Protein AF-A0A0K1JZG1-F1 (afdb_monomer)

pLDDT: mean 71.2, std 17.36, range [45.53, 91.19]

Secondary structure (DSSP, 8-state):
---------SSS-TTS------HHHHHHHHHHHHHHHHHTT--HHHHHHHHHHHHTTS--

Structure (mmCIF, N/CA/C/O backbone):
data_AF-A0A0K1JZG1-F1
#
_entry.id   AF-A0A0K1JZG1-F1
#
loop_
_atom_site.group_PDB
_atom_site.id
_atom_site.type_symbol
_atom_site.label_atom_id
_atom_site.label_alt_id
_atom_site.label_comp_id
_atom_site.label_asym_id
_atom_site.label_entity_id
_atom_site.label_seq_id
_atom_site.pdbx_PDB_ins_code
_atom_site.Cartn_x
_atom_site.Cartn_y
_atom_site.Cartn_z
_atom_site.occupancy
_atom_site.B_iso_or_equiv
_atom_site.auth_seq_id
_atom_site.auth_comp_id
_atom_site.auth_asym_id
_atom_site.auth_atom_id
_atom_site.pdbx_PDB_model_num
ATOM 1 N N . MET A 1 1 ? 11.925 -12.211 42.468 1.00 49.31 1 MET A N 1
ATOM 2 C CA . MET A 1 1 ? 12.843 -11.560 41.505 1.00 49.31 1 MET A CA 1
ATOM 3 C C . MET A 1 1 ? 12.347 -11.852 40.089 1.00 49.31 1 MET A C 1
ATOM 5 O O . MET A 1 1 ? 12.730 -12.853 39.502 1.00 49.31 1 MET A O 1
ATOM 9 N N . TYR A 1 2 ? 11.422 -11.036 39.573 1.00 48.69 2 TYR A N 1
ATOM 10 C CA . TYR A 1 2 ? 10.819 -11.223 38.247 1.00 48.69 2 TYR A CA 1
ATOM 11 C C . TYR A 1 2 ? 11.598 -10.414 37.211 1.00 48.69 2 TYR A C 1
ATOM 13 O O . TYR A 1 2 ? 11.402 -9.216 37.046 1.00 48.69 2 TYR A O 1
ATOM 21 N N . LYS A 1 3 ? 12.540 -11.084 36.550 1.00 52.84 3 LYS A N 1
ATOM 22 C CA . LYS A 1 3 ? 13.433 -10.521 35.534 1.00 52.84 3 LYS A CA 1
ATOM 23 C C . LYS A 1 3 ? 12.911 -10.888 34.143 1.00 52.84 3 LYS A C 1
ATOM 25 O O . LYS A 1 3 ? 13.510 -11.729 33.487 1.00 52.84 3 LYS A O 1
ATOM 30 N N . LYS A 1 4 ? 11.764 -10.347 33.716 1.00 56.25 4 LYS A N 1
ATOM 31 C CA . LYS A 1 4 ? 11.213 -10.575 32.362 1.00 56.25 4 LYS A CA 1
ATOM 32 C C . LYS A 1 4 ? 10.412 -9.367 31.873 1.00 56.25 4 LYS A C 1
ATOM 34 O O . LYS A 1 4 ? 9.193 -9.360 31.937 1.00 56.25 4 LYS A O 1
ATOM 39 N N . ALA A 1 5 ? 11.1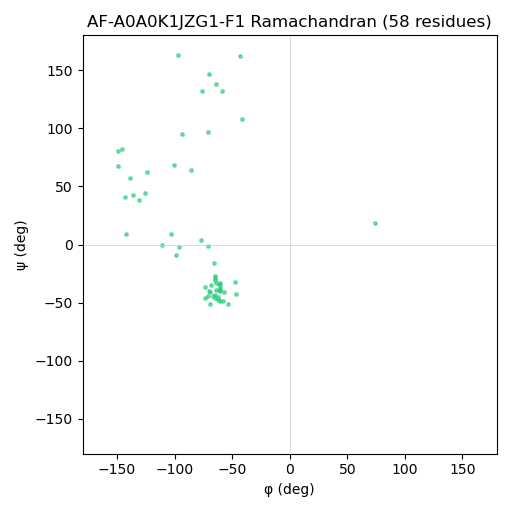09 -8.355 31.373 1.00 52.12 5 ALA A N 1
ATOM 40 C CA . ALA A 1 5 ? 10.507 -7.274 30.593 1.00 52.12 5 ALA A CA 1
ATOM 41 C C . ALA A 1 5 ? 11.433 -6.931 29.419 1.00 52.12 5 ALA A C 1
ATOM 43 O O . ALA A 1 5 ? 11.936 -5.823 29.297 1.00 52.12 5 ALA A O 1
ATOM 44 N N . ALA A 1 6 ? 11.731 -7.935 28.597 1.00 55.50 6 ALA A N 1
ATOM 45 C CA . ALA A 1 6 ? 12.571 -7.794 27.411 1.00 55.50 6 ALA A CA 1
ATOM 46 C C . ALA A 1 6 ? 11.829 -8.306 26.175 1.00 55.50 6 ALA A C 1
ATOM 48 O O . ALA A 1 6 ? 12.381 -9.086 25.416 1.00 55.50 6 ALA A O 1
ATOM 49 N N . ILE A 1 7 ? 10.550 -7.957 26.005 1.00 54.72 7 ILE A N 1
ATOM 50 C CA . ILE A 1 7 ? 9.800 -8.307 24.791 1.00 54.72 7 ILE A CA 1
ATOM 51 C C . ILE A 1 7 ? 8.750 -7.220 24.510 1.00 54.72 7 ILE A C 1
ATOM 53 O O . ILE A 1 7 ? 7.558 -7.442 24.646 1.00 54.72 7 ILE A O 1
ATOM 57 N N . PHE A 1 8 ? 9.191 -6.014 24.155 1.00 54.78 8 PHE A N 1
ATOM 58 C CA . PHE A 1 8 ? 8.330 -5.002 23.517 1.00 54.78 8 PHE A CA 1
ATOM 59 C C . PHE A 1 8 ? 9.073 -4.327 22.352 1.00 54.78 8 PHE A C 1
ATOM 61 O O . PHE A 1 8 ? 9.053 -3.116 22.186 1.00 54.78 8 PHE A O 1
ATOM 68 N N . 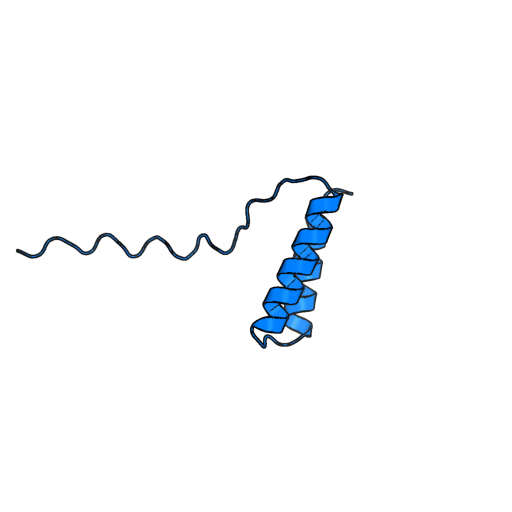MET A 1 9 ? 9.778 -5.127 21.548 1.00 50.31 9 MET A N 1
ATOM 69 C CA . MET A 1 9 ? 10.550 -4.673 20.380 1.00 50.31 9 MET A CA 1
ATOM 70 C C . MET A 1 9 ? 10.230 -5.522 19.137 1.00 50.31 9 MET A C 1
ATOM 72 O O . MET A 1 9 ? 11.126 -5.871 18.382 1.00 50.31 9 MET A O 1
ATOM 76 N N . PHE A 1 10 ? 8.969 -5.919 18.932 1.00 52.38 10 PHE A N 1
ATOM 77 C CA . PHE A 1 10 ? 8.601 -6.811 17.816 1.00 52.38 10 PHE A CA 1
ATOM 78 C C . PHE A 1 10 ? 7.243 -6.496 17.169 1.00 52.38 10 PHE A C 1
ATOM 80 O O . PHE A 1 10 ? 6.489 -7.402 16.838 1.00 52.38 10 PHE A O 1
ATOM 87 N N . ALA A 1 11 ? 6.899 -5.222 16.964 1.00 49.66 11 ALA A N 1
ATOM 88 C CA . ALA A 1 11 ? 5.658 -4.897 16.242 1.00 49.66 11 ALA A CA 1
ATOM 89 C C . ALA A 1 11 ? 5.727 -3.681 15.303 1.00 49.66 11 ALA A C 1
ATOM 91 O O . ALA A 1 11 ? 4.702 -3.270 14.778 1.00 49.66 11 ALA A O 1
ATOM 92 N N . ALA A 1 12 ? 6.910 -3.115 15.045 1.00 47.81 12 ALA A N 1
ATOM 93 C CA . ALA A 1 12 ? 7.073 -2.043 14.051 1.00 47.81 12 ALA A CA 1
ATOM 94 C C . ALA A 1 12 ? 7.702 -2.530 12.729 1.00 47.81 12 ALA A C 1
ATOM 96 O O . ALA A 1 12 ? 8.063 -1.720 11.884 1.00 47.81 12 ALA A O 1
ATOM 97 N N . ALA A 1 13 ? 7.846 -3.848 12.547 1.00 46.03 13 ALA A N 1
ATOM 98 C CA . ALA A 1 13 ? 8.403 -4.450 11.331 1.00 46.03 13 ALA A CA 1
ATOM 99 C C . ALA A 1 13 ? 7.332 -4.899 10.318 1.00 46.03 13 ALA A C 1
ATOM 101 O O . ALA A 1 13 ? 7.678 -5.330 9.227 1.00 46.03 13 ALA A O 1
ATOM 102 N N . ALA A 1 14 ? 6.041 -4.758 10.638 1.00 47.88 14 ALA A N 1
ATOM 103 C CA . ALA A 1 14 ? 4.951 -5.056 9.705 1.00 47.88 14 ALA A CA 1
ATOM 104 C C . ALA A 1 14 ? 4.730 -3.963 8.635 1.00 47.88 14 ALA A C 1
ATOM 106 O O . ALA A 1 14 ? 3.777 -4.049 7.877 1.00 47.88 14 ALA A O 1
ATOM 107 N N . ALA A 1 15 ? 5.566 -2.919 8.583 1.00 45.53 15 ALA A N 1
ATOM 108 C CA . ALA A 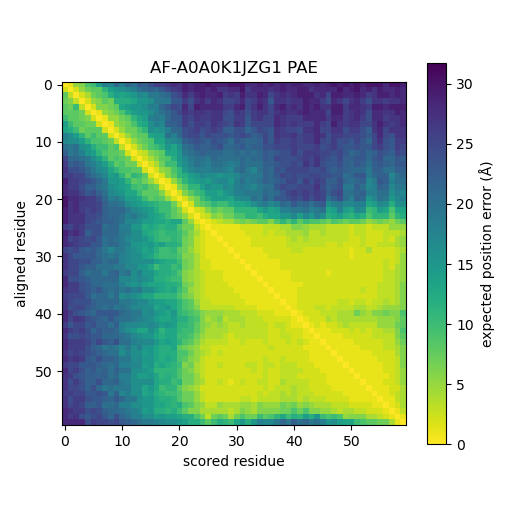1 15 ? 5.362 -1.774 7.687 1.00 45.53 15 ALA A CA 1
ATOM 109 C C . ALA A 1 15 ? 6.390 -1.662 6.550 1.00 45.53 15 ALA A C 1
ATOM 111 O O . ALA A 1 15 ? 6.327 -0.732 5.752 1.00 45.53 15 ALA A O 1
ATOM 112 N N . LEU A 1 16 ? 7.361 -2.570 6.479 1.00 46.78 16 LEU A N 1
ATOM 113 C CA . LEU A 1 16 ? 8.335 -2.613 5.390 1.00 46.78 16 LEU A CA 1
ATOM 114 C C . LEU A 1 16 ? 8.258 -3.998 4.767 1.00 46.78 16 LEU A C 1
ATOM 116 O O . LEU A 1 16 ? 9.200 -4.781 4.864 1.00 46.78 16 LEU A O 1
ATOM 120 N N . SER A 1 17 ? 7.083 -4.304 4.214 1.00 49.78 17 SER A N 1
ATOM 121 C CA . SER A 1 17 ? 6.834 -5.460 3.363 1.00 49.78 17 SER A CA 1
ATOM 122 C C . SER A 1 17 ? 8.011 -5.633 2.410 1.00 49.78 17 SER A C 1
ATOM 124 O O . SER A 1 17 ? 8.286 -4.811 1.535 1.00 49.78 17 SER A O 1
ATOM 126 N N . ALA A 1 18 ? 8.781 -6.674 2.694 1.00 49.25 18 ALA A N 1
ATOM 127 C CA . ALA A 1 18 ? 9.882 -7.127 1.888 1.00 49.25 18 ALA A CA 1
ATOM 128 C C . ALA A 1 18 ? 9.307 -7.740 0.614 1.00 49.25 18 ALA A C 1
ATOM 130 O O . ALA A 1 18 ? 8.958 -8.913 0.628 1.00 49.25 18 ALA A O 1
ATOM 131 N N . SER A 1 19 ? 9.246 -6.980 -0.476 1.00 48.03 19 SER A N 1
ATOM 132 C CA . SER A 1 19 ? 8.964 -7.568 -1.787 1.00 48.03 19 SER A CA 1
ATOM 133 C C . SER A 1 19 ? 9.722 -6.821 -2.875 1.00 48.03 19 SER A C 1
ATOM 135 O O . SER A 1 19 ? 9.200 -5.955 -3.567 1.00 48.03 19 SER A O 1
ATOM 137 N N . PHE A 1 20 ? 10.991 -7.186 -3.035 1.00 53.53 20 PHE A N 1
ATOM 138 C CA . PHE A 1 20 ? 11.702 -7.032 -4.302 1.00 53.53 20 PHE A CA 1
ATOM 139 C C . PHE A 1 20 ? 11.399 -8.278 -5.146 1.00 53.53 20 PHE A C 1
ATOM 141 O O . PHE A 1 20 ? 12.268 -9.111 -5.388 1.00 53.53 20 PHE A O 1
ATOM 148 N N . ALA A 1 21 ? 10.135 -8.464 -5.509 1.00 47.78 21 ALA A N 1
ATOM 149 C CA . ALA A 1 21 ? 9.788 -9.259 -6.679 1.00 47.78 21 ALA A CA 1
ATOM 150 C C . ALA A 1 21 ? 9.576 -8.261 -7.833 1.00 47.78 21 ALA A C 1
ATOM 152 O O . ALA A 1 21 ? 9.540 -7.060 -7.587 1.00 47.78 21 ALA A O 1
ATOM 153 N N . SER A 1 22 ? 9.578 -8.720 -9.076 1.00 51.22 22 SER A N 1
ATOM 154 C CA . SER A 1 22 ? 9.781 -7.953 -10.315 1.00 51.22 22 SER A CA 1
ATOM 155 C C . SER A 1 22 ? 9.049 -6.594 -10.422 1.00 51.22 22 SER A C 1
ATOM 157 O O . SER A 1 22 ? 8.079 -6.327 -9.729 1.00 51.22 22 SER A O 1
ATOM 159 N N . ALA A 1 23 ? 9.473 -5.709 -11.334 1.00 55.47 23 ALA A N 1
ATOM 160 C CA . ALA A 1 23 ? 8.814 -4.411 -11.577 1.00 55.47 23 ALA A CA 1
ATOM 161 C C . ALA A 1 23 ? 7.271 -4.496 -11.719 1.00 55.47 23 ALA A C 1
ATOM 163 O O . ALA A 1 23 ? 6.566 -3.588 -11.275 1.00 55.47 23 ALA A O 1
ATOM 164 N N . ASN A 1 24 ? 6.751 -5.610 -12.255 1.00 60.69 24 ASN A N 1
ATOM 165 C CA . ASN A 1 24 ? 5.315 -5.911 -12.288 1.00 60.69 24 ASN A CA 1
ATOM 166 C C . ASN A 1 24 ? 4.744 -6.257 -10.902 1.00 60.69 24 ASN A C 1
ATOM 168 O O . ASN A 1 24 ? 3.708 -5.714 -10.522 1.00 60.69 24 ASN A O 1
ATOM 172 N N . ASP A 1 25 ? 5.443 -7.086 -10.129 1.00 73.62 25 ASP A N 1
ATOM 173 C CA . ASP A 1 25 ? 5.048 -7.471 -8.766 1.00 73.62 25 ASP A CA 1
ATOM 174 C C . ASP A 1 25 ? 5.068 -6.268 -7.801 1.00 73.62 25 ASP A C 1
ATOM 176 O O . ASP A 1 25 ? 4.294 -6.207 -6.847 1.00 73.62 25 ASP A O 1
ATOM 180 N N . CYS A 1 26 ? 5.921 -5.270 -8.061 1.00 78.50 26 CYS A N 1
ATOM 181 C CA . CYS A 1 26 ? 5.968 -4.042 -7.269 1.00 78.50 26 CYS A CA 1
ATOM 182 C C . CYS A 1 26 ? 4.677 -3.224 -7.399 1.00 78.50 26 CYS A C 1
ATOM 184 O O . CYS A 1 26 ? 4.129 -2.774 -6.393 1.00 78.50 26 CYS A O 1
ATOM 186 N N . GLN A 1 27 ? 4.165 -3.045 -8.623 1.00 83.44 27 GLN A N 1
ATOM 187 C CA . GLN A 1 27 ? 2.910 -2.318 -8.826 1.00 83.44 27 GLN A CA 1
ATOM 188 C C . GLN A 1 27 ? 1.734 -3.064 -8.198 1.00 83.44 27 GLN A C 1
ATOM 190 O O . GLN A 1 27 ? 0.913 -2.434 -7.532 1.00 83.44 27 GLN A O 1
ATOM 195 N N . GLU A 1 28 ? 1.676 -4.385 -8.378 1.00 85.38 28 GLU A N 1
ATOM 196 C CA . GLU A 1 28 ? 0.629 -5.240 -7.814 1.00 85.38 28 GLU A CA 1
ATOM 197 C C . GLU A 1 28 ? 0.570 -5.124 -6.285 1.00 85.38 28 GLU A C 1
ATOM 199 O O . GLU A 1 28 ? -0.485 -4.805 -5.733 1.00 85.38 28 GLU A O 1
ATOM 204 N N . MET A 1 29 ? 1.719 -5.220 -5.612 1.00 83.06 29 MET A N 1
ATOM 205 C CA . MET A 1 29 ? 1.803 -5.040 -4.162 1.00 83.06 29 MET A CA 1
ATOM 206 C C . MET A 1 29 ? 1.351 -3.639 -3.716 1.00 83.06 29 MET A C 1
ATOM 208 O O . MET A 1 29 ? 0.679 -3.497 -2.697 1.00 83.06 29 MET A O 1
ATOM 212 N N . CYS A 1 30 ? 1.668 -2.585 -4.475 1.00 88.00 30 CYS A N 1
ATOM 213 C CA . CYS A 1 30 ? 1.219 -1.234 -4.132 1.00 88.00 30 CYS A CA 1
ATOM 214 C C . CYS A 1 30 ? -0.312 -1.084 -4.182 1.00 88.00 30 CYS A C 1
ATOM 216 O O . CYS A 1 30 ? -0.882 -0.311 -3.403 1.00 88.00 30 CYS A O 1
ATOM 218 N N . TYR A 1 31 ? -0.984 -1.795 -5.093 1.00 88.12 31 TYR A N 1
ATOM 219 C CA . TYR A 1 31 ? -2.446 -1.838 -5.142 1.00 88.12 31 TYR A CA 1
ATOM 220 C C . TYR A 1 31 ? -3.034 -2.677 -4.006 1.00 88.12 31 TYR A C 1
ATOM 222 O O . TYR A 1 31 ? -4.062 -2.290 -3.446 1.00 88.12 31 TYR A O 1
ATOM 230 N N . GLU A 1 32 ? -2.373 -3.768 -3.621 1.00 88.31 32 GLU A N 1
ATOM 231 C CA . GLU A 1 32 ? -2.767 -4.581 -2.467 1.00 88.31 32 GLU A CA 1
ATOM 232 C C . GLU A 1 32 ? -2.695 -3.770 -1.160 1.00 88.31 32 GLU A C 1
ATOM 234 O O . GLU A 1 32 ? -3.670 -3.711 -0.410 1.00 88.31 32 GLU A O 1
ATOM 239 N N . ASP A 1 33 ? -1.612 -3.016 -0.946 1.00 85.50 33 ASP A N 1
ATOM 240 C CA . ASP A 1 33 ? -1.466 -2.100 0.197 1.00 85.50 33 ASP A CA 1
ATOM 241 C C . ASP A 1 33 ? -2.549 -1.006 0.213 1.00 85.50 33 ASP A C 1
ATOM 243 O O . ASP A 1 33 ? -3.040 -0.591 1.272 1.00 85.50 33 ASP A O 1
ATOM 247 N N . GLN A 1 34 ? -2.953 -0.519 -0.965 1.00 88.31 34 GLN A N 1
ATOM 248 C CA . GLN A 1 34 ? -4.045 0.443 -1.075 1.00 88.31 34 GLN A CA 1
ATOM 249 C C . GLN A 1 34 ? -5.388 -0.181 -0.678 1.00 88.31 34 GLN A C 1
ATOM 251 O O . GLN A 1 34 ? -6.153 0.464 0.043 1.00 88.31 34 GLN A O 1
ATOM 256 N N . GLN A 1 35 ? -5.680 -1.396 -1.147 1.00 87.12 35 GLN A N 1
ATOM 257 C CA . GLN A 1 35 ? -6.894 -2.134 -0.789 1.00 87.12 35 GLN A CA 1
ATOM 258 C C . GLN A 1 35 ? -6.941 -2.397 0.713 1.00 87.12 35 GLN A C 1
ATOM 260 O O . GLN A 1 35 ? -7.907 -2.007 1.361 1.00 87.12 35 GLN A O 1
ATOM 265 N N . TYR A 1 36 ? -5.850 -2.898 1.290 1.00 87.31 36 TYR A N 1
ATOM 266 C CA . TYR A 1 36 ? -5.747 -3.121 2.727 1.00 87.31 36 TYR A CA 1
ATOM 267 C C . TYR A 1 36 ? -5.985 -1.833 3.537 1.00 87.31 36 TYR A C 1
ATOM 269 O O . TYR A 1 36 ? -6.706 -1.824 4.535 1.00 87.31 36 TYR A O 1
ATOM 277 N N . CYS A 1 37 ? -5.450 -0.696 3.078 1.00 87.56 37 CYS A N 1
ATOM 278 C CA . CYS A 1 37 ? -5.715 0.607 3.690 1.00 87.56 37 CYS A CA 1
ATOM 279 C C . CYS A 1 37 ? -7.211 0.984 3.666 1.00 87.56 37 CYS A C 1
ATOM 281 O O . CYS A 1 37 ? -7.721 1.533 4.651 1.00 87.56 37 CYS A O 1
ATOM 283 N N . LEU A 1 38 ? -7.914 0.690 2.568 1.00 86.88 38 LEU A N 1
ATOM 284 C CA . LEU A 1 38 ? -9.355 0.928 2.440 1.00 86.88 38 LEU A CA 1
ATOM 285 C C . LEU A 1 38 ? -10.168 -0.024 3.329 1.00 86.88 38 LEU A C 1
ATOM 287 O O . LEU A 1 38 ? -11.111 0.431 3.976 1.00 86.88 38 LEU A O 1
ATOM 291 N N . ASP A 1 39 ? -9.765 -1.290 3.426 1.00 91.19 39 ASP A N 1
ATOM 292 C CA . ASP A 1 39 ? -10.418 -2.309 4.259 1.00 91.19 39 ASP A CA 1
ATOM 293 C C . ASP A 1 39 ? -10.326 -1.988 5.757 1.00 91.19 39 ASP A C 1
ATOM 295 O O . ASP A 1 39 ? -11.250 -2.262 6.522 1.00 91.19 39 ASP A O 1
ATOM 299 N N . LEU A 1 40 ? -9.257 -1.306 6.179 1.00 89.31 40 LEU A N 1
ATOM 300 C CA . LEU A 1 40 ? -9.122 -0.760 7.534 1.00 89.31 40 LEU A CA 1
ATOM 301 C C . LEU A 1 40 ? -10.048 0.441 7.816 1.00 89.31 40 LEU A C 1
ATOM 303 O O . LEU A 1 40 ? -10.021 1.000 8.913 1.00 89.31 40 LEU A O 1
ATOM 307 N N . GLY A 1 41 ? -10.849 0.880 6.840 1.00 88.81 41 GLY A N 1
ATOM 308 C CA . GLY A 1 41 ? -11.719 2.050 6.963 1.00 88.81 41 GLY A CA 1
ATOM 309 C C . GLY A 1 41 ? -10.959 3.379 6.909 1.00 88.81 41 GLY A C 1
ATOM 310 O O . GLY A 1 41 ? -11.474 4.418 7.338 1.00 88.81 41 GLY A O 1
ATOM 311 N N . THR A 1 42 ? -9.724 3.375 6.397 1.00 90.25 42 THR A N 1
ATOM 312 C CA . THR A 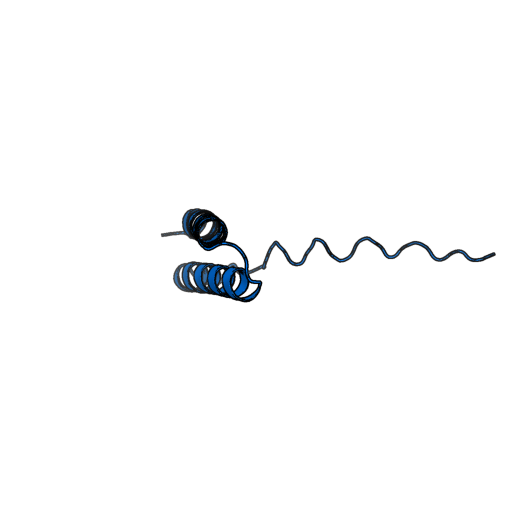1 42 ? -8.935 4.599 6.241 1.00 90.25 42 THR A CA 1
ATOM 313 C C . THR A 1 42 ? -9.532 5.472 5.139 1.00 90.25 42 THR A C 1
ATOM 315 O O . THR A 1 42 ? -10.063 4.995 4.137 1.00 90.25 42 THR A O 1
ATOM 318 N N . LYS A 1 43 ? -9.433 6.797 5.293 1.00 90.12 43 LYS A N 1
ATOM 3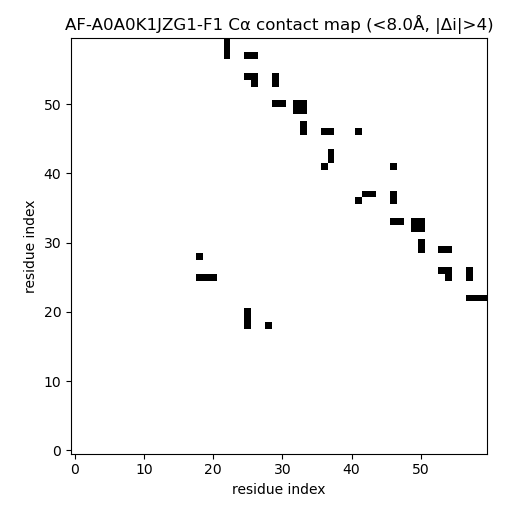19 C CA . LYS A 1 43 ? -9.970 7.735 4.301 1.00 90.12 43 LYS A CA 1
ATOM 320 C C . LYS A 1 43 ? -9.318 7.506 2.923 1.00 90.12 43 LYS A C 1
ATOM 322 O O . LYS A 1 43 ? -8.086 7.550 2.841 1.00 90.12 43 LYS A O 1
ATOM 327 N N . PRO A 1 44 ? -10.104 7.423 1.831 1.00 85.12 44 PRO A N 1
ATOM 328 C CA . PRO A 1 44 ? -9.594 7.241 0.469 1.00 85.12 44 PRO A CA 1
ATOM 329 C C . PRO A 1 44 ? -8.409 8.141 0.058 1.00 85.12 44 PRO A C 1
ATOM 331 O O . PRO A 1 44 ? -7.460 7.622 -0.531 1.00 85.12 44 PRO A O 1
ATOM 334 N N . PRO A 1 45 ? -8.366 9.455 0.384 1.00 91.06 45 PRO A N 1
ATOM 335 C CA . PRO A 1 45 ? -7.219 10.297 0.026 1.00 91.06 45 PRO A CA 1
ATOM 336 C C . PRO A 1 45 ? -5.905 9.892 0.712 1.00 91.06 45 PRO A C 1
ATOM 338 O O . PRO A 1 45 ? -4.830 10.134 0.165 1.00 91.06 45 PRO A O 1
ATOM 341 N N . ILE A 1 46 ? -5.967 9.276 1.895 1.00 83.94 46 ILE A N 1
ATOM 342 C CA . ILE A 1 46 ? -4.778 8.803 2.612 1.00 83.94 46 ILE A CA 1
ATOM 343 C C . ILE A 1 46 ? -4.233 7.550 1.921 1.00 83.94 46 ILE A C 1
ATOM 345 O O . ILE A 1 46 ? -3.038 7.500 1.632 1.00 83.94 46 ILE A O 1
ATOM 349 N N . CYS A 1 47 ? -5.102 6.600 1.572 1.00 87.00 47 CYS A N 1
ATOM 350 C CA . CYS A 1 47 ? -4.711 5.386 0.851 1.00 87.00 47 CYS A CA 1
ATOM 351 C C . CYS A 1 47 ? -4.178 5.698 -0.553 1.00 87.00 47 CYS A C 1
ATOM 353 O O . CYS A 1 47 ? -3.164 5.150 -0.971 1.00 87.00 47 CYS A O 1
ATOM 355 N N . ALA A 1 48 ? -4.784 6.662 -1.257 1.00 86.75 48 ALA A N 1
ATOM 356 C CA . ALA A 1 48 ? -4.282 7.128 -2.551 1.00 86.75 48 ALA A CA 1
ATOM 357 C C . ALA A 1 48 ? -2.871 7.740 -2.456 1.00 86.75 48 ALA A C 1
ATOM 359 O O . ALA A 1 48 ? -2.068 7.606 -3.380 1.00 86.75 48 ALA A O 1
ATOM 360 N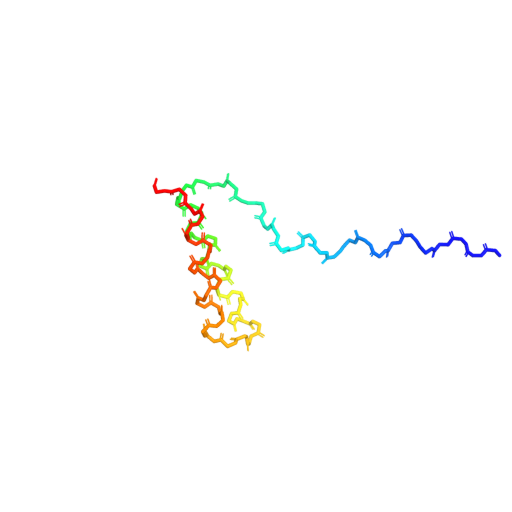 N . ARG A 1 49 ? -2.544 8.407 -1.341 1.00 88.94 49 ARG A N 1
ATOM 361 C CA . ARG A 1 49 ? -1.194 8.933 -1.101 1.00 88.94 49 ARG A CA 1
ATOM 362 C C . ARG A 1 49 ? -0.180 7.809 -0.876 1.00 88.94 49 ARG A C 1
ATOM 364 O O . ARG A 1 49 ? 0.922 7.911 -1.405 1.00 88.94 49 ARG A O 1
ATOM 371 N N . ILE A 1 50 ? -0.555 6.763 -0.136 1.00 81.25 50 ILE A N 1
ATOM 372 C CA . ILE A 1 50 ? 0.286 5.576 0.097 1.00 81.25 50 ILE A CA 1
ATOM 373 C C . ILE A 1 50 ? 0.581 4.874 -1.233 1.00 81.25 50 ILE A C 1
ATOM 375 O O . ILE A 1 50 ? 1.750 4.674 -1.556 1.00 81.25 50 ILE A O 1
ATOM 379 N N . LEU A 1 51 ? -0.447 4.644 -2.060 1.00 86.00 51 LEU A N 1
ATOM 380 C CA . LEU A 1 51 ? -0.289 4.071 -3.401 1.00 86.00 51 LEU A CA 1
ATOM 381 C C . LEU A 1 51 ? 0.722 4.864 -4.242 1.00 86.00 51 LEU A C 1
ATOM 383 O O . LEU A 1 51 ? 1.660 4.294 -4.787 1.00 86.00 51 LEU A O 1
ATOM 387 N N . ARG A 1 52 ? 0.570 6.195 -4.330 1.00 88.12 52 ARG A N 1
ATOM 388 C CA . ARG A 1 52 ? 1.486 7.039 -5.122 1.00 88.12 52 ARG A CA 1
ATOM 389 C C . ARG A 1 52 ? 2.926 6.974 -4.623 1.00 88.12 52 ARG A C 1
ATOM 391 O O . ARG A 1 52 ? 3.846 6.981 -5.432 1.00 88.12 52 ARG A O 1
ATOM 398 N N . GLN A 1 53 ? 3.124 6.944 -3.307 1.00 86.69 53 GLN A N 1
ATOM 399 C CA . GLN A 1 53 ? 4.458 6.833 -2.714 1.00 86.69 53 GLN A CA 1
ATOM 400 C C . GLN A 1 53 ? 5.086 5.462 -2.970 1.00 86.69 53 GLN A C 1
ATOM 402 O O . GLN A 1 53 ? 6.297 5.390 -3.164 1.00 86.69 53 GLN A O 1
ATOM 407 N N . CYS A 1 54 ? 4.273 4.407 -2.988 1.00 85.25 54 CYS A N 1
ATOM 408 C CA . CYS A 1 54 ? 4.705 3.056 -3.311 1.00 85.25 54 CYS A CA 1
ATOM 409 C C . CYS A 1 54 ? 5.088 2.940 -4.796 1.00 85.25 54 CYS A C 1
ATOM 411 O O . CYS A 1 54 ? 6.226 2.600 -5.107 1.00 85.25 54 CYS A O 1
ATOM 413 N N . LEU A 1 55 ? 4.210 3.373 -5.709 1.00 85.12 55 LEU A N 1
ATOM 414 C CA . LEU A 1 55 ? 4.466 3.348 -7.155 1.00 85.12 55 LEU A CA 1
ATOM 415 C C . LEU A 1 55 ? 5.679 4.196 -7.565 1.00 85.12 55 LEU A C 1
ATOM 417 O O . LEU A 1 55 ? 6.408 3.818 -8.473 1.00 85.12 55 LEU A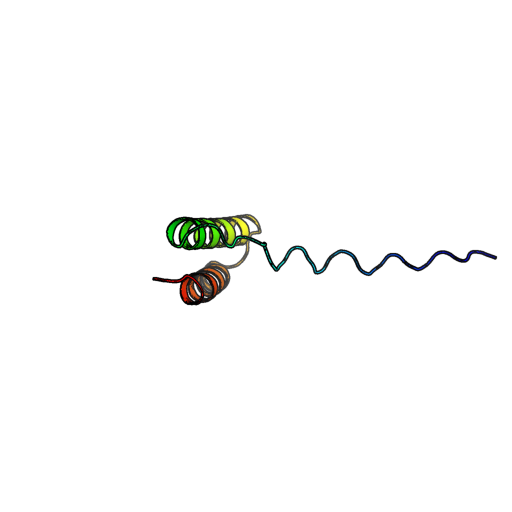 O 1
ATOM 421 N N . ALA A 1 56 ? 5.947 5.310 -6.873 1.00 86.25 56 ALA A N 1
ATOM 422 C CA . ALA A 1 56 ? 7.134 6.135 -7.119 1.00 86.25 56 ALA A CA 1
ATOM 423 C C . ALA A 1 56 ? 8.464 5.428 -6.789 1.00 86.25 56 ALA A C 1
ATOM 425 O O . ALA A 1 56 ? 9.522 5.911 -7.187 1.00 86.25 56 ALA A O 1
ATOM 426 N N . ARG A 1 57 ? 8.424 4.324 -6.032 1.00 81.25 57 ARG A N 1
ATOM 427 C CA . ARG A 1 57 ? 9.596 3.510 -5.680 1.00 81.25 57 ARG A CA 1
ATOM 428 C C . ARG A 1 57 ? 9.742 2.269 -6.561 1.00 81.25 57 ARG A C 1
ATOM 430 O O . ARG A 1 57 ? 10.779 1.615 -6.474 1.00 81.25 57 ARG A O 1
ATOM 437 N N . CYS A 1 58 ? 8.749 1.952 -7.391 1.00 77.69 58 CYS A N 1
ATOM 438 C CA . CYS A 1 58 ? 8.836 0.825 -8.308 1.00 77.69 58 CYS A CA 1
ATOM 439 C C . CYS A 1 58 ? 9.736 1.174 -9.506 1.00 77.69 58 CYS A C 1
ATOM 441 O O . CYS A 1 58 ? 9.568 2.247 -10.093 1.00 77.69 58 CYS A O 1
ATOM 443 N N . PRO A 1 59 ? 10.694 0.303 -9.877 1.00 65.88 59 PRO A N 1
ATOM 444 C CA . PRO A 1 59 ? 11.464 0.481 -11.103 1.00 65.88 59 PRO A CA 1
ATOM 445 C C . PRO A 1 59 ? 10.533 0.379 -12.321 1.00 65.88 59 PRO A C 1
ATOM 447 O O . PRO A 1 59 ? 9.628 -0.455 -12.328 1.00 65.88 59 PRO A O 1
ATOM 450 N N . LEU A 1 60 ? 10.744 1.262 -13.305 1.00 58.47 60 LEU A N 1
ATOM 451 C CA . LEU A 1 60 ? 10.047 1.262 -14.600 1.00 58.47 60 LEU A CA 1
ATOM 452 C C . LEU A 1 60 ? 10.404 0.031 -15.437 1.00 58.47 60 LEU A C 1
ATOM 454 O O . LEU A 1 60 ? 11.598 -0.351 -15.424 1.00 58.47 60 LEU A O 1
#

Mean predicted aligned error: 12.91 Å

Foldseek 3Di:
DDDDDPPPPPDPVVPPPDDPDALVVQLVVLVVQLVVCVVVVHDNVVSVVSSVVSNVPRDD

Nearest PDB structures (foldseek):
  7tgh-assembly1_T5  TM=5.807E-01  e=4.019E+00  Tetrahymena thermophila
  8bqs-assembly1_BD  TM=5.860E-01  e=4.019E+00  Tetrahymena thermophila SB210
  6ngn-assembly1_A  TM=4.386E-01  e=6.400E+00  Rattus norvegicus

Sequence (60 aa):
MYKKAAIFMFAAAAALSASFASANDCQEMCYEDQQYCLDLGTKPPICARILRQCLARCPL

Solvent-accessible surface area (backbone atoms only — not comparable to full-atom values): 3874 Å² total; per-residue (Å²): 138,89,89,79,89,89,82,88,84,83,77,83,70,84,77,65,81,86,62,95,51,57,57,68,52,34,50,54,50,28,52,50,56,27,49,54,36,47,73,72,68,45,59,66,74,59,29,55,51,52,27,53,60,44,51,72,69,41,62,132

Radius of gyration: 16.16 Å; Cα contacts (8 Å, |Δi|>4): 28; chains: 1; bounding box: 25×22×56 Å

=== Feature glossary ===
The record interleaves many kinds of information about one protein. Here is each kind framed as the question it answers.

Q: What does the local fold look like, residue by residue?
A: A 3Di character summarizes, for each residue, the relative orientation of the Cα frame of its nearest spatial neighbor. Because it encodes fold topology rather than chemistry, 3Di alignments detect remote structural similarity that sequence alignment misses.

Q: Which residues are in helices, strands, or loops?
A: Secondary structure is the local, repeating backbone conformation. DSSP classifies it into eight states by reading the hydrogen-bond network: three helix types (H, G, I), two β types (E, B), two non-regular types (T, S), and unstructured coil (-).

Q: How big and how compact is the whole molecule?
A: Three whole-structure scalars: the radius of gyration (RMS distance of Cα from centroid, in Å), the count of Cα–Cα contacts (pairs closer than 8 Å and separated by more than four residues in sequence — i.e. tertiary, not local, contacts), and the bounding-box dimensions. Together they distinguish compact globular folds from extended fibres or disordered chains.

Q: How confident is the AlphaFold model at each residue?
A: For AlphaFold models, the B-factor field carries pLDDT — the model's own estimate of local accuracy on a 0–100 scale. Regions with pLDDT<50 should be treated as essentially unmodeled; they often correspond to intrinsically disordered segments.

Q: What family and function is it annotated with?
A: Functional annotations link the protein to curated databases. InterPro entries identify conserved domains and families by matching the sequence against member-database signatures (Pfam, PROSITE, CDD, …). Gene Ontology (GO) terms describe molecular function, biological process, and cellular component in a controlled vocabulary. CATH places the structure in a hierarchical fold classification (Class/Architecture/Topology/Homologous-superfamily). The organism is the source species.

Q: What known structures does this most resemble?
A: Nearest PDB neighbors are the top structural matches found by Foldseek when searching this structure against the entire Protein Data Bank. Each hit reports a TM-score (0 to 1; >0.5 almost always implies the same fold) and an E-value. These are *structural* homologs — they may share no detectable sequence similarity.

Q: Which residues are buried vs exposed?
A: Solvent-accessible surface area (SASA) is the area in Å² traced out by the centre of a 1.4 Å probe sphere (a water molecule) rolled over the protein's van der Waals surface (Shrake–Rupley / Lee–Richards construction). Buried residues have near-zero SASA; fully exposed residues can exceed 200 Å². The total SASA scales roughly with the number of surface residues.

Q: What are the backbone torsion angles?
A: φ (phi) and ψ (psi) are the two rotatable backbone dihedrals per residue: φ is the 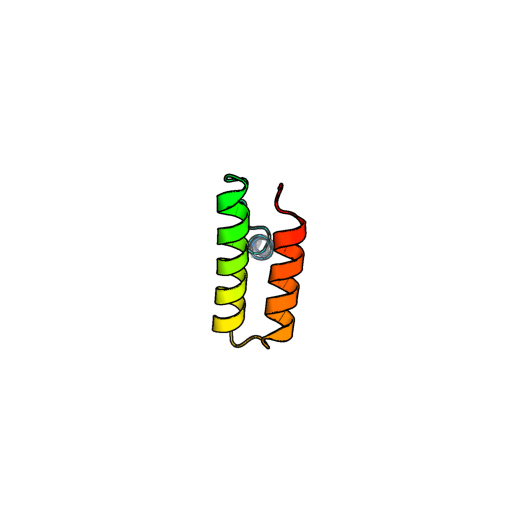C(i-1)–N–Cα–C torsion, ψ is the N–Cα–C–N(i+1) torsion, both in degrees on (−180°, 180°]. α-helical residues cluster near (−60°, −45°); β-strand residues near (−120°, +130°). A Ramachandran plot is simply a scatter of (φ, ψ) for every residue.

Q: Are the domains correctly placed relative to each other?
A: Predicted aligned error is AlphaFold's pairwise confidence. Unlike pLDDT (per-residue), PAE is per-residue-pair and captures whether two parts of the structure are correctly placed relative to each other. Units are ångströms of expected positional error.

Q: What if only a Cα trace is available?
A: P-SEA three-state annotation labels each residue as helix, strand, or coil based purely on the geometry of the Cα trace. It serves as a fallback when the full backbone (and thus DSSP) is unavailable.

Q: What is the amino-acid chain?
A: This is the polypeptide sequence — one letter per residue, N-terminus first. Length ranges from a few dozen residues for small domains to over a thousand for large multi-domain proteins.

Q: What do the rendered images show?
A: The six renders are orthographic views along the three Cartesian axes in both directions. Representation (cartoon, sticks, or surface) and color scheme (sequence-rainbow or by-chain) vary across proteins so the training set covers all the common visualization conventions.

Q: What do the diagnostic plots show?
A: Plot images: a contact map (which residues are close in 3D, as an N×N binary image), a Ramachandran scatter (backbone torsion angles, revealing secondary-structure composition at a glance), and — for AlphaFold structures — a PAE heatmap (pairwise prediction confidence).

Q: How mobile is each atom in the crystal?
A: B-factor (Debye–Waller factor) reflects atomic displacement in the crystal lattice. It is an experimental observable (units Å²), not a prediction; low values mean the atom is pinned down, high values mean it moves or is heterogeneous across the cry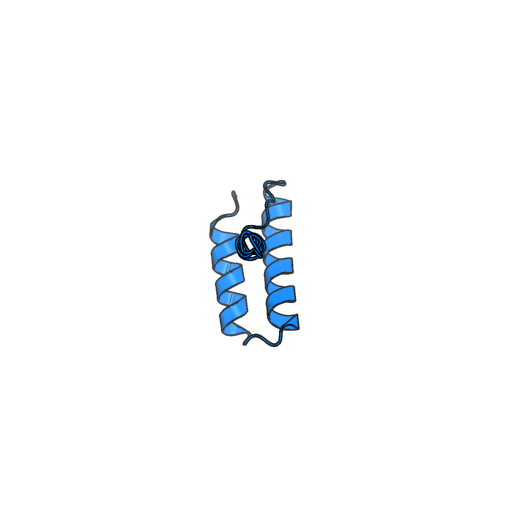stal.

Q: Where is each backbone atom in 3D?
A: The mmCIF table is the protein's shape written out atom by atom. For each backbone N, Cα, C, and carbonyl O, it records an (x, y, z) coordinate triple in Å plus the residue type, chain letter, and residue number.